Protein AF-A0A529TXW3-F1 (afdb_monomer_lite)

Sequence (78 aa):
HMPKNTGTGVVLAVFSMALGFGLIWYMWWLAALSFVCLIATAIGHTFNYHRDFDIPAAEVAQTEEARTALLAAEGARA

Radius of gyration: 22.71 Å; chains: 1; bounding box: 45×35×56 Å

Structure (mmCIF, N/CA/C/O backbone):
dat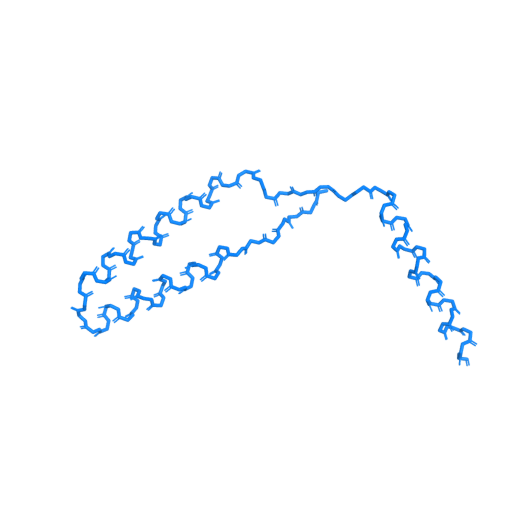a_AF-A0A529TXW3-F1
#
_entry.id   AF-A0A529TXW3-F1
#
loop_
_atom_site.group_PDB
_atom_site.id
_atom_site.type_symbol
_atom_site.label_atom_id
_atom_site.label_alt_id
_atom_site.label_comp_id
_atom_site.label_asym_id
_atom_site.label_entity_id
_atom_site.label_seq_id
_atom_site.pdbx_PDB_ins_code
_atom_site.Cartn_x
_atom_site.Cartn_y
_atom_site.Cartn_z
_atom_site.occupancy
_atom_site.B_iso_or_equiv
_atom_site.auth_seq_id
_atom_site.auth_comp_id
_atom_site.auth_asym_id
_atom_site.auth_atom_id
_atom_site.pdbx_PDB_model_num
ATOM 1 N N . HIS A 1 1 ? -18.023 7.190 14.624 1.00 68.12 1 HIS A N 1
ATOM 2 C CA . HIS A 1 1 ? -17.089 7.130 13.489 1.00 68.12 1 HIS A CA 1
ATOM 3 C C . HIS A 1 1 ? -16.054 6.026 13.650 1.00 68.12 1 HIS A C 1
ATOM 5 O O . HIS A 1 1 ? -15.220 6.091 14.548 1.00 68.12 1 HIS A O 1
ATOM 11 N N . MET A 1 2 ? -16.110 5.021 12.778 1.00 76.88 2 MET A N 1
ATOM 12 C CA . MET A 1 2 ? -15.052 4.032 12.564 1.00 76.88 2 MET A CA 1
ATOM 13 C C . MET A 1 2 ? -14.535 4.124 11.119 1.00 76.88 2 MET A C 1
ATOM 15 O O . MET A 1 2 ? -15.342 4.348 10.210 1.00 76.88 2 MET A O 1
ATOM 19 N N . PRO A 1 3 ? -13.223 3.928 10.888 1.00 71.62 3 PRO A N 1
ATOM 20 C CA . PRO A 1 3 ? -12.667 3.866 9.544 1.00 71.62 3 PRO A CA 1
ATOM 21 C C . PRO A 1 3 ? -13.035 2.539 8.867 1.00 71.62 3 PRO A C 1
ATOM 23 O O . PRO A 1 3 ? -12.975 1.465 9.468 1.00 71.62 3 PRO A O 1
ATOM 26 N N . LYS A 1 4 ? -13.404 2.606 7.591 1.00 73.75 4 LYS A N 1
ATOM 27 C CA . LYS A 1 4 ? -13.697 1.460 6.727 1.00 73.75 4 LYS A CA 1
ATOM 28 C C . LYS A 1 4 ? -12.420 0.703 6.383 1.00 73.75 4 LYS A C 1
ATOM 30 O O . LYS A 1 4 ? -11.335 1.276 6.257 1.00 73.75 4 LYS A O 1
ATOM 35 N N . ASN A 1 5 ? -12.570 -0.597 6.157 1.00 75.94 5 ASN A N 1
ATOM 36 C CA . ASN A 1 5 ? -11.521 -1.403 5.552 1.00 75.94 5 ASN A CA 1
ATOM 37 C C . ASN A 1 5 ? -11.195 -0.885 4.139 1.00 75.94 5 ASN A C 1
ATOM 39 O O . ASN A 1 5 ? -12.074 -0.499 3.371 1.00 75.94 5 ASN A O 1
ATOM 43 N N . THR A 1 6 ? -9.911 -0.886 3.783 1.00 78.69 6 THR A N 1
ATOM 44 C CA . THR A 1 6 ? -9.466 -0.520 2.435 1.00 78.69 6 THR A CA 1
ATOM 45 C C . THR A 1 6 ? -8.541 -1.585 1.864 1.00 78.69 6 THR A C 1
ATOM 47 O O . THR A 1 6 ? -7.540 -1.960 2.473 1.00 78.69 6 THR A O 1
ATOM 50 N N . GLY A 1 7 ? -8.868 -2.064 0.662 1.00 81.88 7 GLY A N 1
ATOM 51 C CA . GLY A 1 7 ? -8.035 -2.998 -0.099 1.00 81.88 7 GLY A CA 1
ATOM 52 C C . GLY A 1 7 ? -6.824 -2.338 -0.763 1.00 81.88 7 GLY A C 1
ATOM 53 O O . GLY A 1 7 ? -6.030 -3.024 -1.406 1.00 81.88 7 GLY A O 1
ATOM 54 N N . THR A 1 8 ? -6.649 -1.019 -0.626 1.00 85.06 8 THR A N 1
ATOM 55 C CA . THR A 1 8 ? -5.599 -0.300 -1.356 1.00 85.06 8 THR A CA 1
ATOM 56 C C . THR A 1 8 ? -4.187 -0.764 -1.004 1.00 85.06 8 THR A C 1
ATOM 58 O O . THR A 1 8 ? -3.319 -0.754 -1.874 1.00 85.06 8 THR A O 1
ATOM 61 N N . GLY A 1 9 ? -3.950 -1.234 0.225 1.00 85.94 9 GLY A N 1
ATOM 62 C CA . GLY A 1 9 ? -2.650 -1.796 0.606 1.00 85.94 9 GLY A CA 1
ATOM 63 C C . GLY A 1 9 ? -2.243 -2.990 -0.266 1.00 85.94 9 GLY A C 1
ATOM 64 O O . GLY A 1 9 ? -1.104 -3.059 -0.722 1.00 85.94 9 GLY A O 1
ATOM 65 N N . VAL A 1 10 ? -3.189 -3.883 -0.578 1.00 91.50 10 VAL A N 1
ATOM 66 C CA . VAL A 1 10 ? -2.947 -5.050 -1.445 1.00 91.50 10 VAL A CA 1
ATOM 67 C C . VAL A 1 10 ? -2.651 -4.608 -2.876 1.00 91.50 10 VAL A C 1
ATOM 69 O O . VAL A 1 10 ? -1.717 -5.107 -3.498 1.00 91.50 10 VAL A O 1
ATOM 72 N N . VAL A 1 11 ? -3.397 -3.626 -3.383 1.00 89.25 11 VAL A N 1
ATOM 73 C CA . VAL A 1 11 ? -3.192 -3.085 -4.734 1.00 89.25 11 VAL A CA 1
ATOM 74 C C . VAL A 1 11 ? -1.793 -2.466 -4.873 1.00 89.25 11 VAL A C 1
ATOM 76 O O . VAL A 1 11 ? -1.077 -2.764 -5.829 1.00 89.25 11 VAL A O 1
ATOM 79 N N . LEU A 1 12 ? -1.361 -1.662 -3.896 1.00 91.88 12 LEU A N 1
ATOM 80 C CA . LEU A 1 12 ? -0.020 -1.067 -3.887 1.00 91.88 12 LEU A CA 1
ATOM 81 C C . LEU A 1 12 ? 1.087 -2.126 -3.787 1.00 91.88 12 LEU A C 1
ATOM 83 O O . LEU A 1 12 ? 2.114 -1.996 -4.457 1.00 91.88 12 LEU A O 1
ATOM 87 N N . ALA A 1 13 ? 0.881 -3.184 -2.999 1.00 93.81 13 ALA A N 1
ATOM 88 C CA . ALA A 1 13 ? 1.837 -4.282 -2.882 1.00 93.81 13 ALA A CA 1
ATOM 89 C C . ALA A 1 13 ? 2.048 -5.005 -4.224 1.00 93.81 13 ALA A C 1
ATOM 91 O O . ALA A 1 13 ? 3.190 -5.237 -4.618 1.00 93.81 13 ALA A O 1
ATOM 92 N N . VAL A 1 14 ? 0.969 -5.292 -4.963 1.00 95.75 14 VAL A N 1
ATOM 93 C CA . VAL A 1 14 ? 1.041 -5.944 -6.283 1.00 95.75 14 VAL A CA 1
ATOM 94 C C . VAL A 1 14 ? 1.817 -5.083 -7.285 1.00 95.75 14 VAL A C 1
ATOM 96 O O . VAL A 1 14 ? 2.712 -5.593 -7.960 1.00 95.75 14 VAL A O 1
ATOM 99 N N . PHE A 1 15 ? 1.543 -3.776 -7.347 1.00 94.75 15 PHE A N 1
ATOM 100 C CA . PHE A 1 15 ? 2.298 -2.869 -8.221 1.00 94.75 15 PHE A CA 1
ATOM 101 C C . PHE A 1 15 ? 3.765 -2.734 -7.808 1.00 94.75 15 PHE A C 1
ATOM 103 O O . PHE A 1 15 ? 4.640 -2.684 -8.670 1.00 94.75 15 PHE A O 1
ATOM 110 N N . SER A 1 16 ? 4.056 -2.737 -6.505 1.00 94.31 16 SER A N 1
ATOM 111 C CA . SER A 1 16 ? 5.435 -2.685 -6.002 1.00 94.31 16 SER A CA 1
ATOM 112 C C . SER A 1 16 ? 6.211 -3.959 -6.345 1.00 94.31 16 SER A C 1
ATOM 114 O O . SER A 1 16 ? 7.372 -3.888 -6.746 1.00 94.31 16 SER A O 1
ATOM 116 N N . MET A 1 17 ? 5.559 -5.123 -6.258 1.00 96.75 17 MET A N 1
ATOM 117 C CA . MET A 1 17 ? 6.130 -6.406 -6.672 1.00 96.75 17 MET A CA 1
ATOM 118 C C . MET A 1 17 ? 6.430 -6.425 -8.177 1.00 96.75 17 MET A C 1
ATOM 120 O O . MET A 1 17 ? 7.533 -6.800 -8.574 1.00 96.75 17 MET A O 1
ATOM 124 N 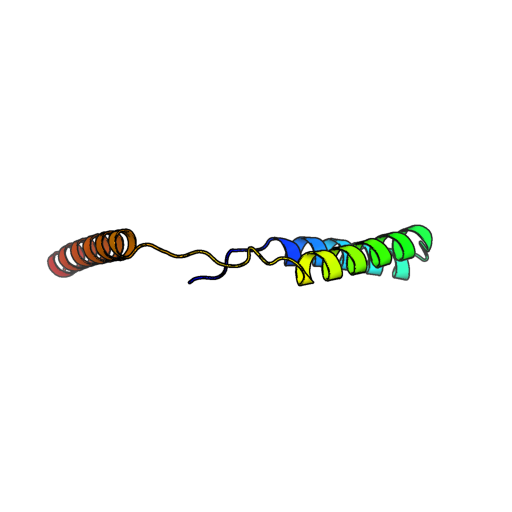N . ALA A 1 18 ? 5.482 -5.982 -9.010 1.00 95.50 18 ALA A N 1
ATOM 125 C CA . ALA A 1 18 ? 5.661 -5.903 -10.461 1.00 95.50 18 ALA A CA 1
ATOM 126 C C . ALA A 1 18 ? 6.778 -4.922 -10.861 1.00 95.50 18 ALA A C 1
ATOM 128 O O . ALA A 1 18 ? 7.585 -5.229 -11.740 1.00 95.50 18 ALA A O 1
ATOM 129 N N . LEU A 1 19 ? 6.883 -3.783 -10.166 1.00 96.12 19 LEU A N 1
ATOM 130 C CA . LEU A 1 19 ? 7.974 -2.824 -10.337 1.00 96.12 19 LEU A CA 1
ATOM 131 C C . LEU A 1 19 ? 9.334 -3.453 -10.003 1.00 96.12 19 LEU A C 1
ATOM 133 O O . LEU A 1 19 ? 10.259 -3.362 -10.809 1.00 96.12 19 LEU A O 1
ATOM 137 N N . GLY A 1 20 ? 9.451 -4.123 -8.852 1.00 96.00 20 GLY A N 1
ATOM 138 C CA . GLY A 1 20 ? 10.681 -4.809 -8.447 1.00 96.00 20 GLY A CA 1
ATOM 139 C C . GLY A 1 20 ? 11.099 -5.890 -9.444 1.00 96.00 20 GLY A C 1
ATOM 140 O O . GLY A 1 20 ? 12.255 -5.932 -9.860 1.00 96.00 20 GLY A O 1
ATOM 141 N N . PHE A 1 21 ? 10.148 -6.708 -9.902 1.00 96.94 21 PHE A N 1
ATOM 142 C CA . PHE A 1 21 ? 10.397 -7.713 -10.936 1.00 96.94 21 PHE A CA 1
ATOM 143 C C . PHE A 1 21 ? 10.891 -7.079 -12.245 1.00 96.94 21 PHE A C 1
ATOM 145 O O . PHE A 1 21 ? 11.876 -7.540 -12.824 1.00 96.94 21 PHE A O 1
ATOM 152 N N . GLY A 1 22 ? 10.258 -5.981 -12.673 1.00 96.88 22 GLY A N 1
ATOM 153 C CA . GLY A 1 22 ? 10.644 -5.256 -13.880 1.00 96.88 22 GLY A CA 1
ATOM 154 C C . GLY A 1 22 ? 12.049 -4.654 -13.810 1.00 96.88 22 GLY A C 1
ATOM 155 O O . GLY A 1 22 ? 12.783 -4.713 -14.795 1.00 96.88 22 GLY A O 1
ATOM 156 N N . LEU A 1 23 ? 12.449 -4.129 -12.649 1.00 95.75 23 LEU A N 1
ATOM 157 C CA . LEU A 1 23 ? 13.792 -3.579 -12.432 1.00 95.75 23 LEU A CA 1
ATOM 158 C C . LEU A 1 23 ? 14.877 -4.665 -12.400 1.00 95.75 23 LEU A C 1
ATOM 160 O O . LEU A 1 23 ? 15.954 -4.452 -12.950 1.00 95.75 23 LEU A O 1
ATOM 164 N N . ILE A 1 24 ? 14.600 -5.828 -11.799 1.00 97.38 24 ILE A N 1
ATOM 165 C CA . ILE A 1 24 ? 15.566 -6.938 -11.700 1.00 97.38 24 ILE A CA 1
ATOM 166 C C . ILE A 1 24 ? 15.855 -7.552 -13.076 1.00 97.38 24 ILE A C 1
ATOM 168 O O . ILE A 1 24 ? 17.005 -7.838 -13.397 1.00 97.38 24 ILE A O 1
ATOM 172 N N . TRP A 1 25 ? 14.819 -7.748 -13.895 1.00 97.56 25 TRP A N 1
ATOM 173 C CA . TRP A 1 25 ? 14.926 -8.408 -15.203 1.00 97.56 25 TRP A CA 1
ATOM 174 C C . TRP A 1 25 ? 15.120 -7.438 -16.378 1.00 97.56 25 TRP A C 1
ATOM 176 O O . TRP A 1 25 ? 14.983 -7.839 -17.532 1.00 97.56 25 TRP A O 1
ATOM 186 N N . TYR A 1 26 ? 15.423 -6.163 -16.112 1.00 93.62 26 TYR A N 1
ATOM 187 C CA . TYR A 1 26 ? 15.575 -5.117 -17.137 1.00 93.62 26 TYR A CA 1
ATOM 188 C C . TYR A 1 26 ? 14.350 -4.961 -18.064 1.00 93.62 26 TYR A C 1
ATOM 190 O O . TYR A 1 26 ? 14.460 -4.535 -19.217 1.00 93.62 26 TY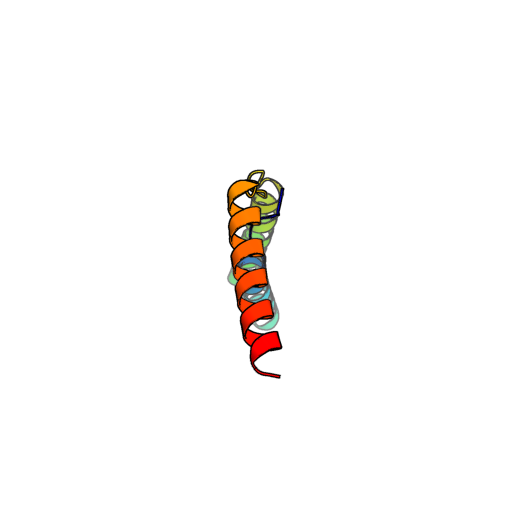R A O 1
ATOM 198 N N . MET A 1 27 ? 13.149 -5.269 -17.566 1.00 96.06 27 MET A N 1
ATOM 199 C CA . MET A 1 27 ? 11.891 -5.089 -18.291 1.00 96.06 27 MET A CA 1
ATOM 200 C C . MET A 1 27 ? 11.395 -3.651 -18.126 1.00 96.06 27 MET A C 1
ATOM 202 O O . MET A 1 27 ? 10.461 -3.369 -17.371 1.00 96.06 27 MET A O 1
ATOM 206 N N . TRP A 1 28 ? 12.016 -2.726 -18.856 1.00 94.19 28 TRP A N 1
ATOM 207 C CA . TRP A 1 28 ? 11.754 -1.290 -18.716 1.00 94.19 28 TRP A CA 1
ATOM 208 C C . TRP A 1 28 ? 10.291 -0.894 -18.943 1.00 94.19 28 TRP A C 1
ATOM 210 O O . TRP A 1 28 ? 9.785 -0.018 -18.245 1.00 94.19 28 TRP A O 1
ATOM 220 N N . TRP A 1 29 ? 9.582 -1.566 -19.857 1.00 96.00 29 TRP A N 1
ATOM 221 C CA . TRP A 1 29 ? 8.156 -1.305 -20.088 1.00 96.00 29 TRP A CA 1
ATOM 222 C C . TRP A 1 29 ? 7.302 -1.661 -18.862 1.00 96.00 29 TRP A C 1
ATOM 224 O O . TRP A 1 29 ? 6.406 -0.905 -18.492 1.00 96.00 29 TRP A O 1
ATOM 234 N N . LEU A 1 30 ? 7.611 -2.779 -18.196 1.00 95.00 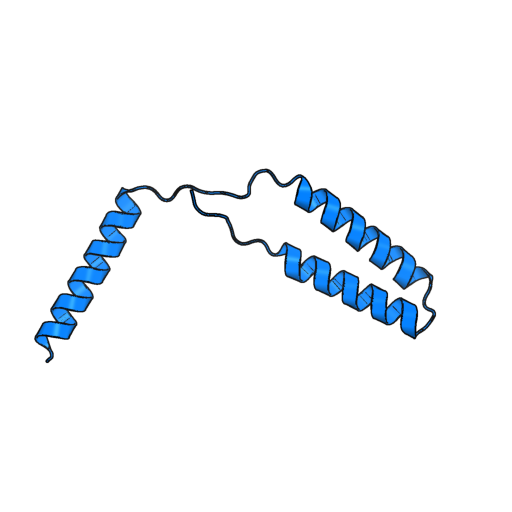30 LEU A N 1
ATOM 235 C CA . LEU A 1 30 ? 6.891 -3.240 -17.013 1.00 95.00 30 LEU A CA 1
ATOM 236 C C . LEU A 1 30 ? 7.206 -2.349 -15.811 1.00 95.00 30 LEU A C 1
ATOM 238 O O . LEU A 1 30 ? 6.301 -2.011 -15.049 1.00 95.00 30 LEU A O 1
ATOM 242 N N . ALA A 1 31 ? 8.467 -1.933 -15.668 1.00 95.06 31 ALA A N 1
ATOM 243 C CA . ALA A 1 31 ? 8.886 -1.006 -14.625 1.00 95.06 31 ALA A CA 1
ATOM 244 C C . ALA A 1 31 ? 8.178 0.352 -14.770 1.00 95.06 31 ALA A C 1
ATOM 246 O O . ALA A 1 31 ? 7.570 0.828 -13.812 1.00 95.06 31 ALA A O 1
ATOM 247 N N . ALA A 1 32 ? 8.177 0.939 -15.972 1.00 96.00 32 ALA A N 1
ATOM 248 C CA . ALA A 1 32 ? 7.497 2.206 -16.234 1.00 96.00 32 ALA A CA 1
ATOM 249 C C . ALA A 1 32 ? 5.984 2.107 -15.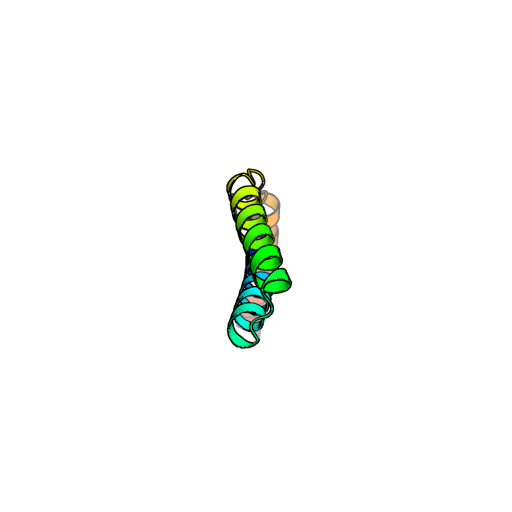977 1.00 96.00 32 ALA A C 1
ATOM 251 O O . ALA A 1 32 ? 5.421 2.952 -15.280 1.00 96.00 32 ALA A O 1
ATOM 252 N N . LEU A 1 33 ? 5.333 1.050 -16.476 1.00 97.12 33 LEU A N 1
ATOM 253 C CA . LEU A 1 33 ? 3.895 0.844 -16.293 1.00 97.12 33 LEU A CA 1
ATOM 254 C C . LEU A 1 33 ? 3.530 0.648 -14.815 1.00 97.12 33 LEU A C 1
ATOM 256 O O . LEU A 1 33 ? 2.627 1.313 -14.311 1.00 97.12 33 LEU A O 1
ATOM 260 N N . SER A 1 34 ? 4.269 -0.201 -14.098 1.00 94.62 34 SER A N 1
ATOM 261 C CA . SER A 1 34 ? 4.023 -0.470 -12.674 1.00 94.62 34 SER A CA 1
ATOM 262 C C . SER A 1 34 ? 4.245 0.772 -11.814 1.00 94.62 34 SER A C 1
ATOM 264 O O . SER A 1 34 ? 3.473 1.026 -10.891 1.00 94.62 34 SER A O 1
ATOM 266 N N . PHE A 1 35 ? 5.256 1.582 -12.140 1.00 94.06 35 PHE A N 1
ATOM 267 C CA . PHE A 1 35 ? 5.521 2.841 -11.451 1.00 94.06 35 PHE A CA 1
ATOM 268 C C . PHE A 1 35 ? 4.380 3.849 -11.645 1.00 94.06 35 PHE A C 1
ATOM 270 O O . PHE A 1 35 ? 3.889 4.417 -10.669 1.00 94.06 35 PHE A O 1
ATOM 277 N N . VAL A 1 36 ? 3.892 4.021 -12.879 1.00 96.75 36 VAL A N 1
ATOM 278 C CA . VAL A 1 36 ? 2.747 4.903 -13.166 1.00 96.75 36 VAL A CA 1
ATOM 279 C C . VAL A 1 36 ? 1.490 4.427 -12.434 1.00 96.75 36 VAL A C 1
ATOM 281 O O . VAL A 1 36 ? 0.820 5.236 -11.792 1.00 96.75 36 VAL A O 1
ATOM 284 N N . CYS A 1 37 ? 1.188 3.125 -12.464 1.00 93.44 37 CYS A N 1
ATOM 285 C CA . CYS A 1 37 ? 0.046 2.553 -11.745 1.00 93.44 37 CYS A CA 1
ATOM 286 C C . CYS A 1 37 ? 0.142 2.754 -10.226 1.00 93.44 37 CYS A C 1
ATOM 288 O O . CYS A 1 37 ? -0.864 3.071 -9.585 1.00 93.44 37 CYS A O 1
ATOM 290 N N . LEU A 1 38 ? 1.339 2.612 -9.649 1.00 93.56 38 LEU A N 1
ATOM 291 C CA . LEU A 1 38 ? 1.585 2.834 -8.225 1.00 93.56 38 LEU A CA 1
ATOM 292 C C . LEU A 1 38 ? 1.293 4.288 -7.840 1.00 93.56 38 LEU A C 1
ATOM 294 O O . LEU A 1 38 ? 0.530 4.529 -6.903 1.00 93.56 38 LEU A O 1
ATOM 298 N N . ILE A 1 39 ? 1.829 5.251 -8.597 1.00 94.00 39 ILE A N 1
ATOM 299 C CA . ILE A 1 39 ? 1.600 6.682 -8.357 1.00 94.00 39 ILE A CA 1
ATOM 300 C C . ILE A 1 39 ? 0.122 7.046 -8.543 1.00 94.00 39 ILE A C 1
ATOM 302 O O . ILE A 1 39 ? -0.460 7.694 -7.674 1.00 94.00 39 ILE A O 1
ATOM 306 N N . ALA A 1 40 ? -0.517 6.587 -9.622 1.00 92.50 40 ALA A N 1
ATOM 307 C CA . ALA A 1 40 ? -1.934 6.847 -9.875 1.00 92.50 40 ALA A CA 1
ATOM 308 C C . ALA A 1 40 ? -2.828 6.304 -8.745 1.00 92.50 40 ALA A C 1
ATOM 310 O O . ALA A 1 40 ? -3.739 6.993 -8.285 1.00 92.50 40 ALA A O 1
ATOM 311 N N . THR A 1 41 ? -2.529 5.101 -8.246 1.00 90.50 41 THR A N 1
ATOM 312 C CA . THR A 1 41 ? -3.261 4.486 -7.128 1.00 90.50 41 THR A CA 1
ATOM 313 C C . THR A 1 41 ? -3.037 5.241 -5.821 1.00 90.50 41 THR A C 1
ATOM 315 O O . THR A 1 41 ? -3.989 5.467 -5.073 1.00 90.50 41 THR A O 1
ATOM 318 N N . ALA A 1 42 ? -1.800 5.661 -5.544 1.00 88.56 42 ALA A N 1
ATOM 319 C CA . ALA A 1 42 ? -1.477 6.438 -4.351 1.00 88.56 42 ALA A CA 1
ATOM 320 C C . ALA A 1 42 ? -2.205 7.795 -4.343 1.00 88.56 42 ALA A C 1
ATOM 322 O O . ALA A 1 42 ? -2.812 8.167 -3.333 1.00 88.56 42 ALA A O 1
ATOM 323 N N . ILE A 1 43 ? -2.215 8.500 -5.480 1.00 88.25 43 ILE A N 1
ATOM 324 C CA . ILE A 1 43 ? -2.939 9.769 -5.638 1.00 88.25 43 ILE A CA 1
ATOM 325 C C . ILE A 1 43 ? -4.445 9.535 -5.480 1.00 88.25 43 ILE A C 1
ATOM 327 O O . ILE A 1 43 ? -5.075 10.179 -4.643 1.00 88.25 43 ILE A O 1
ATOM 331 N N . GLY A 1 44 ? -5.017 8.573 -6.211 1.00 85.06 44 GLY A N 1
ATOM 332 C CA . GLY A 1 44 ? -6.446 8.257 -6.137 1.00 85.06 44 GLY A CA 1
ATOM 333 C C . GLY A 1 44 ? -6.907 7.886 -4.724 1.00 85.06 44 GLY A C 1
ATOM 334 O O . GLY A 1 44 ? -7.969 8.326 -4.286 1.00 85.06 44 GLY A O 1
ATOM 335 N N . HIS A 1 45 ? -6.095 7.143 -3.966 1.00 84.56 45 HIS A N 1
ATOM 336 C CA . HIS A 1 45 ? -6.427 6.826 -2.577 1.00 84.56 45 HIS A CA 1
ATOM 337 C C . HIS A 1 45 ? -6.361 8.050 -1.664 1.00 84.56 45 HIS A C 1
ATOM 339 O O . HIS A 1 45 ? -7.214 8.193 -0.785 1.00 84.56 45 HIS A O 1
ATOM 345 N N . THR A 1 46 ? -5.376 8.926 -1.851 1.00 77.00 46 THR A N 1
ATOM 346 C CA . THR A 1 46 ? -5.211 10.114 -1.001 1.00 77.00 46 THR A CA 1
ATOM 347 C C . THR A 1 46 ? -6.458 11.006 -1.039 1.00 77.00 46 THR A C 1
ATOM 349 O O . THR A 1 46 ? -6.844 11.552 -0.011 1.00 77.00 46 THR A O 1
ATOM 352 N N . PHE A 1 47 ? -7.155 11.064 -2.179 1.00 76.12 47 PHE A N 1
ATOM 353 C CA . PHE A 1 47 ? -8.419 11.795 -2.337 1.00 76.12 47 PHE A CA 1
ATOM 354 C C . PHE A 1 47 ? -9.683 10.975 -2.007 1.00 76.12 47 PHE A C 1
ATOM 356 O O . PHE A 1 47 ? -10.797 11.403 -2.308 1.00 76.12 47 PHE A O 1
ATOM 363 N N . ASN A 1 48 ? -9.568 9.795 -1.390 1.00 69.31 48 ASN A N 1
ATOM 364 C CA . ASN A 1 48 ? -10.742 9.017 -0.995 1.00 69.31 48 ASN A CA 1
ATOM 365 C C . ASN A 1 48 ? -11.368 9.567 0.304 1.00 69.31 48 ASN A C 1
ATOM 367 O O . ASN A 1 48 ? -10.965 9.191 1.405 1.00 69.31 48 ASN A O 1
ATOM 371 N N . TYR A 1 49 ? -12.380 10.428 0.152 1.00 59.72 49 TYR A N 1
ATOM 372 C CA . TYR A 1 49 ? -13.131 11.069 1.244 1.00 59.72 49 TYR A CA 1
ATOM 373 C C . TYR A 1 49 ? -14.215 10.182 1.895 1.00 59.72 49 TYR A C 1
ATOM 375 O O . TYR A 1 49 ? -14.808 10.585 2.889 1.00 59.72 49 TYR A O 1
ATOM 383 N N . HIS A 1 50 ? -14.474 8.968 1.392 1.00 62.25 50 HIS A N 1
ATOM 384 C CA . HIS A 1 50 ? -15.465 8.035 1.963 1.00 62.25 50 HIS A CA 1
ATOM 385 C C . HIS A 1 50 ? -14.811 6.997 2.886 1.00 62.25 50 HIS A C 1
ATOM 387 O O . HIS A 1 50 ? -15.037 5.790 2.753 1.00 62.25 50 HIS A O 1
ATOM 393 N N . ARG A 1 51 ? -13.963 7.459 3.807 1.00 58.00 51 ARG A N 1
ATOM 394 C CA . ARG A 1 51 ? -13.172 6.576 4.673 1.00 58.00 51 ARG A CA 1
ATOM 395 C C . ARG A 1 51 ? -13.904 6.080 5.908 1.00 58.00 51 ARG A C 1
ATOM 397 O O . ARG A 1 51 ? -13.470 5.076 6.449 1.00 58.00 51 ARG A O 1
ATOM 404 N N . ASP A 1 52 ? -15.011 6.700 6.303 1.00 62.44 52 ASP A N 1
ATOM 405 C CA . ASP A 1 52 ? -15.593 6.468 7.624 1.00 62.44 52 ASP A CA 1
ATOM 406 C C . ASP A 1 52 ? -17.065 6.042 7.542 1.00 62.44 52 ASP A C 1
ATOM 408 O O . ASP A 1 52 ? -17.762 6.281 6.548 1.00 62.44 52 ASP A O 1
ATOM 412 N N . PHE A 1 53 ? -17.534 5.359 8.581 1.00 69.50 53 PHE A N 1
ATOM 413 C CA . PHE A 1 53 ? -18.945 5.064 8.819 1.00 69.50 53 PHE A CA 1
ATOM 414 C C . PHE A 1 53 ? -19.290 5.273 10.290 1.00 69.50 53 PHE A C 1
ATOM 416 O O . PHE A 1 53 ? -18.420 5.240 11.166 1.00 69.50 53 PHE A O 1
ATOM 423 N N . ASP A 1 54 ? -20.571 5.490 10.561 1.00 72.44 54 ASP A N 1
ATOM 424 C CA . ASP A 1 54 ? -21.100 5.545 11.915 1.00 72.44 54 ASP A CA 1
ATOM 425 C C . ASP A 1 54 ? -21.860 4.277 12.241 1.00 72.44 54 ASP A C 1
ATOM 427 O O . ASP A 1 54 ? -22.688 3.816 11.458 1.00 72.44 54 ASP A O 1
ATOM 431 N N . ILE A 1 55 ? -21.557 3.731 13.416 1.00 77.06 55 ILE A N 1
ATOM 432 C CA . ILE A 1 55 ? -22.289 2.612 13.991 1.00 77.06 55 ILE A CA 1
ATOM 433 C C . ILE A 1 55 ? -23.409 3.215 14.848 1.00 77.06 55 ILE A C 1
ATOM 435 O O . ILE A 1 55 ? -23.110 3.996 15.760 1.00 77.06 55 ILE A O 1
ATOM 439 N N . PRO A 1 56 ? -24.686 2.912 14.570 1.00 84.50 56 PRO A N 1
ATOM 440 C CA . PRO A 1 56 ? -25.800 3.425 15.352 1.00 84.50 56 PRO A CA 1
ATOM 441 C C . PRO A 1 56 ? -25.794 2.847 16.774 1.00 84.50 56 PRO A C 1
ATOM 443 O O . PRO A 1 56 ? -25.519 1.669 16.989 1.00 84.50 56 PRO A O 1
ATOM 446 N N . ALA A 1 57 ? -26.169 3.667 17.760 1.00 83.69 57 ALA A N 1
ATOM 447 C CA . ALA A 1 57 ? -26.168 3.272 19.174 1.00 83.69 57 ALA A CA 1
ATOM 448 C C . ALA A 1 57 ? -27.042 2.037 19.470 1.00 83.69 57 ALA A C 1
ATOM 450 O O . ALA A 1 57 ? -26.723 1.251 20.357 1.00 83.69 57 ALA A O 1
ATOM 451 N N . ALA A 1 58 ? -28.117 1.837 18.700 1.00 83.62 58 ALA A N 1
ATOM 452 C CA . ALA A 1 58 ? -28.985 0.668 18.822 1.00 83.62 58 ALA A CA 1
ATOM 453 C C . ALA A 1 58 ? -28.265 -0.655 18.491 1.00 83.62 58 ALA A C 1
ATOM 455 O O . ALA A 1 58 ? -28.531 -1.673 19.124 1.00 83.62 58 ALA A O 1
ATOM 456 N N . GLU A 1 59 ? -27.334 -0.641 17.533 1.00 82.50 59 GLU A N 1
ATOM 457 C CA . GLU A 1 59 ? -26.551 -1.821 17.144 1.00 82.50 59 GLU A CA 1
ATOM 458 C C . GLU A 1 59 ? -25.492 -2.163 18.201 1.00 82.50 59 GLU A C 1
ATOM 460 O O . GLU A 1 59 ? -25.277 -3.334 18.523 1.00 82.50 59 GLU A O 1
ATOM 465 N N . VAL A 1 60 ? -24.901 -1.136 18.823 1.00 85.06 60 VAL A N 1
ATOM 466 C CA . VAL A 1 60 ? -23.997 -1.305 19.971 1.00 85.06 60 VAL A CA 1
ATOM 467 C C . VAL A 1 60 ? -24.740 -1.929 21.155 1.00 85.06 60 VAL A C 1
ATOM 469 O O . VAL A 1 60 ? -24.260 -2.907 21.721 1.00 85.06 60 VAL A O 1
ATOM 472 N N . ALA A 1 61 ? -25.931 -1.420 21.492 1.00 88.62 61 ALA A N 1
ATOM 473 C CA . ALA A 1 61 ? -26.730 -1.938 22.603 1.00 88.62 61 ALA A CA 1
ATOM 474 C C . ALA A 1 61 ? -27.087 -3.423 22.423 1.00 88.62 61 ALA A C 1
ATOM 476 O O . ALA A 1 61 ? -26.855 -4.215 23.333 1.00 88.62 61 ALA A O 1
ATOM 477 N N . GLN A 1 62 ? -27.555 -3.825 21.234 1.00 90.50 62 GLN A N 1
ATOM 478 C CA . GLN A 1 62 ? -27.850 -5.237 20.954 1.00 90.50 62 GLN A CA 1
ATOM 479 C C . GLN A 1 62 ? -26.606 -6.132 21.041 1.00 90.50 62 GLN A C 1
ATOM 481 O O . GLN A 1 62 ? -26.676 -7.239 21.578 1.00 90.50 62 GLN A O 1
ATOM 486 N N . THR A 1 63 ? -25.464 -5.665 20.529 1.00 89.94 63 THR A N 1
ATOM 487 C CA . THR A 1 63 ? -24.211 -6.439 20.553 1.00 89.94 63 THR A CA 1
ATOM 488 C C . THR A 1 63 ? -23.720 -6.661 21.989 1.00 89.94 63 THR A C 1
ATOM 490 O O . THR A 1 63 ? -23.318 -7.773 22.344 1.00 89.94 63 THR A O 1
ATOM 493 N N . GLU A 1 64 ? -23.798 -5.636 22.840 1.00 92.50 64 GLU A N 1
ATOM 494 C CA . GLU A 1 64 ? -23.409 -5.724 24.253 1.00 92.50 64 GLU A CA 1
ATOM 495 C C . GLU A 1 64 ? -24.396 -6.553 25.091 1.00 92.50 64 GLU A C 1
ATOM 497 O O . GLU A 1 64 ? -23.974 -7.321 25.961 1.00 92.50 64 GLU A O 1
ATOM 502 N N . GLU A 1 65 ? -25.703 -6.473 24.817 1.00 91.56 65 GLU A N 1
ATOM 503 C CA . GLU A 1 65 ? -26.709 -7.339 25.449 1.00 91.56 65 GLU A CA 1
ATOM 504 C C . GLU A 1 65 ? -26.465 -8.817 25.115 1.00 91.56 65 GLU A C 1
ATOM 506 O O . GLU A 1 65 ? -26.442 -9.660 26.017 1.00 91.56 65 GLU A O 1
ATOM 511 N N . ALA A 1 66 ? -26.194 -9.135 23.844 1.00 91.31 66 ALA A N 1
ATOM 512 C CA . ALA A 1 66 ? -25.849 -10.490 23.419 1.00 91.31 66 ALA A CA 1
ATOM 513 C C . ALA A 1 66 ? -24.567 -10.993 24.106 1.00 91.31 66 ALA A C 1
ATOM 515 O O . ALA A 1 66 ? -24.535 -12.116 24.618 1.00 91.31 66 ALA A O 1
ATOM 516 N N . ARG A 1 67 ? -23.526 -10.152 24.191 1.00 92.50 67 ARG A N 1
ATOM 517 C CA . ARG A 1 67 ? -22.292 -10.463 24.932 1.00 92.50 67 ARG A CA 1
ATOM 518 C C . ARG A 1 67 ? -22.572 -10.729 26.414 1.00 92.50 67 ARG A C 1
ATOM 520 O O . ARG A 1 67 ? -22.039 -11.686 26.974 1.00 92.50 67 ARG A O 1
ATOM 527 N N . THR A 1 68 ? -23.413 -9.912 27.044 1.00 92.19 68 THR A N 1
ATOM 528 C CA . THR A 1 68 ? -23.779 -10.040 28.464 1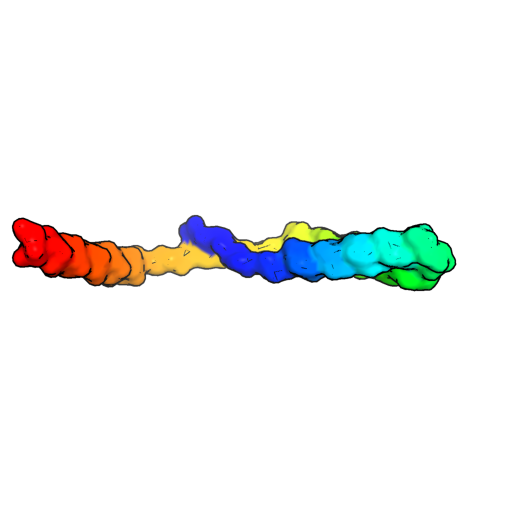.00 92.19 68 THR A CA 1
ATOM 529 C C . THR A 1 68 ? -24.532 -11.345 28.730 1.00 92.19 68 THR A C 1
ATOM 531 O O . THR A 1 68 ? -24.226 -12.042 29.699 1.00 92.19 68 THR A O 1
ATOM 534 N N . ALA A 1 69 ? -25.454 -11.731 27.844 1.00 90.12 69 ALA A N 1
ATOM 535 C CA . ALA A 1 69 ? -26.174 -13.000 27.939 1.00 90.12 69 ALA A CA 1
ATOM 536 C C . ALA A 1 69 ? -25.235 -14.216 27.819 1.00 90.12 69 ALA A C 1
ATOM 538 O O . ALA A 1 69 ? -25.371 -15.179 28.579 1.00 90.12 69 ALA A O 1
ATOM 539 N N . LEU A 1 70 ? -24.252 -14.163 26.912 1.00 90.81 70 LEU A N 1
ATOM 540 C CA . LEU A 1 70 ? -23.241 -15.216 26.767 1.00 90.81 70 LEU A CA 1
ATOM 541 C C . LEU A 1 70 ? -22.368 -15.353 28.023 1.00 90.81 70 LEU A C 1
ATOM 543 O O . LEU A 1 70 ? -22.169 -16.470 28.497 1.00 90.81 70 LEU A O 1
ATOM 547 N N . LEU A 1 71 ? -21.913 -14.236 28.600 1.00 89.88 71 LEU A N 1
ATOM 548 C CA . LEU A 1 71 ? -21.119 -14.236 29.835 1.00 89.88 71 LEU A CA 1
ATOM 549 C C . LEU A 1 71 ? -21.903 -14.778 31.035 1.00 89.88 71 LEU A C 1
ATOM 551 O O . LEU A 1 71 ? -21.356 -15.538 31.830 1.00 89.88 71 LEU A O 1
ATOM 555 N N . ALA A 1 72 ? -23.186 -14.428 31.156 1.00 88.44 72 ALA A N 1
ATOM 556 C CA . ALA A 1 72 ? -24.049 -14.968 32.204 1.00 88.44 72 ALA A CA 1
ATOM 557 C C . ALA A 1 72 ? -24.224 -16.492 32.065 1.00 88.44 72 ALA A C 1
ATOM 559 O O . ALA A 1 72 ? -24.162 -17.217 33.057 1.00 88.44 72 ALA A O 1
ATOM 560 N N . ALA A 1 73 ? -24.388 -16.988 30.835 1.00 85.25 73 ALA A N 1
ATOM 561 C CA . ALA A 1 73 ? -24.489 -18.419 30.558 1.00 85.25 73 ALA A CA 1
ATOM 562 C C . ALA A 1 73 ? -23.169 -19.177 30.791 1.00 85.25 73 ALA A C 1
ATOM 564 O O . ALA A 1 73 ? -23.199 -20.357 31.129 1.00 85.25 73 ALA A O 1
ATOM 565 N N . GLU A 1 74 ? -22.015 -18.538 30.594 1.00 85.94 74 GLU A N 1
ATOM 566 C CA . GLU A 1 74 ? -20.698 -19.116 30.885 1.00 85.94 74 GLU A CA 1
ATOM 567 C C . GLU A 1 74 ? -20.397 -19.120 32.391 1.00 85.94 74 GLU A C 1
ATOM 569 O O . GLU A 1 74 ? -19.975 -20.142 32.923 1.00 85.94 74 GLU A O 1
ATOM 574 N N . GLY A 1 75 ? -20.725 -18.040 33.105 1.00 79.31 75 GLY A N 1
ATOM 575 C CA . GLY A 1 75 ? -20.617 -17.975 34.566 1.00 79.31 75 GLY A CA 1
ATOM 576 C C . GLY A 1 75 ? -21.549 -18.946 35.296 1.00 79.31 75 GLY A C 1
ATOM 577 O O . GLY A 1 75 ? -21.197 -19.435 36.360 1.00 79.31 75 GLY A O 1
ATOM 578 N N . ALA A 1 76 ? -22.703 -19.283 34.713 1.00 72.12 76 ALA A N 1
ATOM 579 C CA . ALA A 1 76 ? -23.605 -20.312 35.237 1.00 72.12 76 ALA A CA 1
ATOM 580 C C . ALA A 1 76 ? -23.128 -21.757 34.974 1.00 72.12 76 ALA A C 1
ATOM 582 O O . ALA A 1 76 ? -23.730 -22.699 35.490 1.00 72.12 76 ALA A O 1
ATOM 583 N N . ARG A 1 77 ? -22.094 -21.948 34.139 1.00 65.19 77 ARG A N 1
ATOM 584 C CA . ARG A 1 77 ? -21.473 -23.257 33.861 1.00 65.19 77 ARG A CA 1
ATOM 585 C C . ARG A 1 77 ? -20.250 -23.550 34.740 1.00 65.19 77 ARG A C 1
ATOM 587 O O . ARG A 1 77 ? -19.792 -24.691 34.715 1.00 65.19 77 ARG A O 1
ATOM 594 N N . ALA A 1 78 ? -19.722 -22.550 35.448 1.00 59.16 78 ALA A N 1
ATOM 595 C CA . ALA A 1 78 ? -18.627 -22.677 36.413 1.00 59.16 78 ALA A CA 1
ATOM 596 C C . ALA A 1 78 ? -19.166 -22.959 37.822 1.00 59.16 78 ALA A C 1
ATOM 598 O O . ALA A 1 78 ? -18.470 -23.683 38.568 1.00 59.16 78 ALA A O 1
#

Foldseek 3Di:
DDFDDDPLVVVLVVLVVQLVVCVVVVVVVSNVVSVVSNVVSVVVVVPPPVGDDDDDPVNVVVVVVVVVVVVVVVVVVD

pLDDT: mean 86.1, std 10.64, range [58.0, 97.56]

Secondary structure (DSSP, 8-state):
-EEPP-THHHHHHHHHHHHHHHHHTT-HHHHHHHHHHHHHHHHHHHT----EE---HHHHHHHHHHHHHHHHHHHTT-